Protein AF-A0A8S3B3F8-F1 (afdb_monomer_lite)

Structure (mmCIF, N/CA/C/O backbone):
data_AF-A0A8S3B3F8-F1
#
_entry.id   AF-A0A8S3B3F8-F1
#
loop_
_atom_site.group_PDB
_atom_site.id
_atom_site.type_symbol
_atom_site.label_atom_id
_atom_site.label_alt_id
_atom_site.label_comp_id
_atom_site.label_asym_id
_atom_site.label_entity_id
_atom_site.label_seq_id
_atom_site.pdbx_PDB_ins_code
_atom_site.Cartn_x
_atom_site.Cartn_y
_atom_site.Cartn_z
_atom_site.occupancy
_atom_site.B_iso_or_equiv
_atom_site.auth_seq_id
_atom_site.auth_comp_id
_atom_site.auth_asym_id
_atom_site.auth_atom_id
_atom_site.pdbx_PDB_model_num
ATOM 1 N N . MET A 1 1 ? 8.772 -8.583 -8.539 1.00 70.56 1 MET A N 1
ATOM 2 C CA . MET A 1 1 ? 7.381 -8.125 -8.765 1.00 70.56 1 MET A CA 1
ATOM 3 C C . MET A 1 1 ? 6.404 -8.722 -7.754 1.00 70.56 1 MET A C 1
ATOM 5 O O . M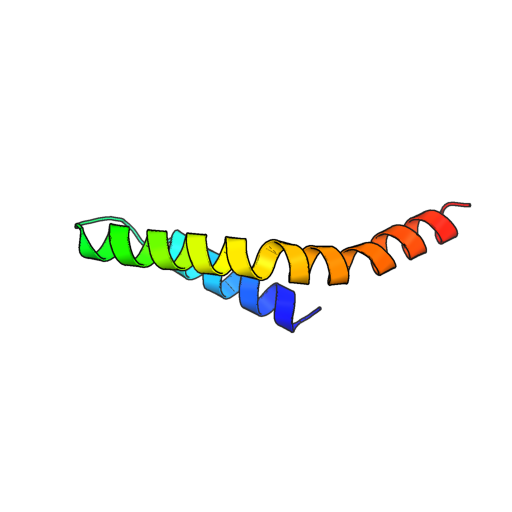ET A 1 1 ? 5.771 -7.944 -7.060 1.00 70.56 1 MET A O 1
ATOM 9 N N . ASN A 1 2 ? 6.344 -10.050 -7.574 1.00 83.12 2 ASN A N 1
ATOM 10 C CA . ASN A 1 2 ? 5.472 -10.681 -6.561 1.00 83.12 2 ASN A CA 1
ATOM 11 C C . ASN A 1 2 ? 5.692 -10.158 -5.131 1.00 83.12 2 ASN A C 1
ATOM 13 O O . ASN A 1 2 ? 4.734 -10.009 -4.389 1.00 83.12 2 ASN A O 1
ATOM 17 N N . GLU A 1 3 ? 6.931 -9.830 -4.759 1.00 86.69 3 GLU A N 1
ATOM 18 C CA . GLU A 1 3 ? 7.242 -9.241 -3.447 1.00 86.69 3 GLU A CA 1
ATOM 19 C C . GLU A 1 3 ? 6.691 -7.821 -3.273 1.00 86.69 3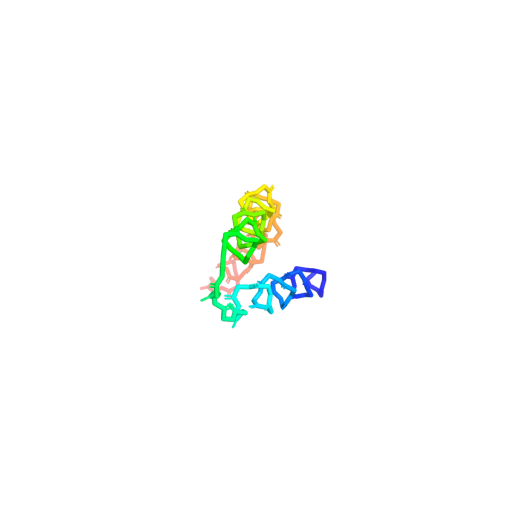 GLU A C 1
ATOM 21 O O . GLU A 1 3 ? 6.250 -7.468 -2.186 1.00 86.69 3 GLU A O 1
ATOM 26 N N . VAL A 1 4 ? 6.694 -7.014 -4.340 1.00 88.50 4 VAL A N 1
ATOM 27 C CA . VAL A 1 4 ? 6.118 -5.660 -4.319 1.00 88.50 4 VAL A CA 1
ATOM 28 C C . VAL A 1 4 ? 4.603 -5.758 -4.194 1.00 88.50 4 VAL A C 1
ATOM 30 O O . VAL A 1 4 ? 4.023 -5.081 -3.359 1.00 88.50 4 VAL A O 1
ATOM 33 N N . ILE A 1 5 ? 3.973 -6.655 -4.957 1.00 89.62 5 ILE A N 1
ATOM 34 C CA . ILE A 1 5 ? 2.526 -6.894 -4.879 1.00 89.62 5 ILE A CA 1
ATOM 35 C C . ILE A 1 5 ? 2.140 -7.388 -3.479 1.00 89.62 5 ILE A C 1
ATOM 37 O O . ILE A 1 5 ? 1.262 -6.811 -2.852 1.00 89.62 5 ILE A O 1
ATOM 41 N N . ALA A 1 6 ? 2.857 -8.377 -2.938 1.00 93.38 6 ALA A N 1
ATOM 42 C CA . ALA A 1 6 ? 2.609 -8.879 -1.587 1.00 93.38 6 ALA A CA 1
ATOM 43 C C . ALA A 1 6 ? 2.797 -7.800 -0.505 1.00 93.38 6 ALA A C 1
ATOM 45 O O . ALA A 1 6 ? 2.066 -7.789 0.483 1.00 93.38 6 ALA A O 1
ATOM 46 N N . PHE A 1 7 ? 3.761 -6.891 -0.685 1.00 92.81 7 PHE A N 1
ATOM 47 C CA . PHE A 1 7 ? 3.956 -5.751 0.208 1.00 92.81 7 PHE A CA 1
ATOM 48 C C . PHE A 1 7 ? 2.788 -4.760 0.135 1.00 92.81 7 PHE A C 1
ATOM 50 O O . PHE A 1 7 ? 2.288 -4.332 1.172 1.00 92.81 7 PHE A O 1
ATOM 57 N N . ILE A 1 8 ? 2.324 -4.422 -1.071 1.00 92.50 8 ILE A N 1
ATOM 58 C CA . ILE A 1 8 ? 1.175 -3.528 -1.254 1.00 92.50 8 ILE A CA 1
ATOM 59 C C . ILE A 1 8 ? -0.096 -4.138 -0.647 1.00 92.50 8 ILE A C 1
ATOM 61 O O . ILE A 1 8 ? -0.791 -3.441 0.090 1.00 92.50 8 ILE A O 1
ATOM 65 N N . ASP A 1 9 ? -0.346 -5.434 -0.850 1.00 94.88 9 ASP A N 1
ATOM 66 C CA . ASP A 1 9 ? -1.490 -6.140 -0.257 1.00 94.88 9 ASP A CA 1
ATOM 67 C C . ASP A 1 9 ? -1.463 -6.120 1.286 1.00 94.88 9 ASP A C 1
ATOM 69 O O . ASP A 1 9 ? -2.509 -6.059 1.938 1.00 94.88 9 ASP A O 1
ATOM 73 N N . ASP A 1 10 ? -0.277 -6.200 1.902 1.00 94.50 10 ASP A N 1
ATOM 74 C CA . ASP A 1 10 ? -0.124 -6.092 3.360 1.00 94.50 10 ASP A CA 1
ATOM 75 C C . ASP A 1 10 ? -0.441 -4.675 3.858 1.00 94.50 10 ASP A C 1
ATOM 77 O O . ASP A 1 10 ? -1.218 -4.497 4.803 1.00 94.50 10 ASP A O 1
ATOM 81 N N . ILE A 1 11 ? 0.105 -3.657 3.186 1.00 95.12 11 ILE A N 1
ATOM 82 C CA . ILE A 1 11 ? -0.163 -2.252 3.508 1.00 95.12 11 ILE A CA 1
ATOM 83 C C . ILE A 1 11 ? -1.653 -1.933 3.350 1.00 95.12 11 ILE A C 1
ATOM 85 O O . ILE A 1 11 ? -2.236 -1.318 4.244 1.00 95.12 11 ILE A O 1
ATOM 89 N N . GLU A 1 12 ? -2.302 -2.397 2.280 1.00 95.06 12 GLU A N 1
ATOM 90 C CA . GLU A 1 12 ? -3.738 -2.202 2.059 1.00 95.06 12 GLU A CA 1
ATOM 91 C C . GLU A 1 12 ? -4.567 -2.786 3.211 1.00 95.06 12 GLU A C 1
ATOM 93 O O . GLU A 1 12 ? -5.420 -2.099 3.778 1.00 95.06 12 GLU A O 1
ATOM 98 N N . LYS A 1 13 ? -4.265 -4.018 3.644 1.00 94.38 13 LYS A N 1
ATOM 99 C CA . LYS A 1 13 ? -4.945 -4.646 4.789 1.00 94.38 13 LYS A CA 1
ATOM 100 C C . LYS A 1 13 ? -4.772 -3.832 6.066 1.00 94.38 13 LYS A C 1
ATOM 102 O O . LYS A 1 13 ? -5.752 -3.612 6.779 1.00 94.38 13 LYS A O 1
ATOM 107 N N . ARG A 1 14 ? -3.556 -3.355 6.348 1.00 92.94 14 ARG A N 1
ATOM 108 C CA . ARG A 1 14 ? -3.257 -2.539 7.538 1.00 92.94 14 ARG A CA 1
ATOM 109 C C . ARG A 1 14 ? -3.998 -1.200 7.516 1.00 92.94 14 ARG A C 1
ATOM 111 O O . ARG A 1 14 ? -4.481 -0.772 8.561 1.00 92.94 14 ARG A O 1
ATOM 118 N N . LEU A 1 15 ? -4.123 -0.574 6.345 1.00 93.31 15 LEU A N 1
ATOM 119 C CA . LEU A 1 15 ? -4.819 0.705 6.164 1.00 93.31 15 LEU A CA 1
ATOM 120 C C . LEU A 1 15 ? -6.349 0.572 6.113 1.00 93.31 15 LEU A C 1
ATOM 122 O O . LEU A 1 15 ? -7.048 1.509 6.486 1.00 93.31 15 LEU A O 1
ATOM 126 N N . SER A 1 16 ? -6.879 -0.581 5.698 1.00 92.94 16 SER A N 1
ATOM 127 C CA . SER A 1 16 ? -8.326 -0.850 5.646 1.00 92.94 16 SER A CA 1
ATOM 128 C C . SER A 1 16 ? -8.980 -1.057 7.019 1.00 92.94 16 SER A C 1
ATOM 130 O O . SER A 1 16 ? -10.207 -1.143 7.122 1.00 92.94 16 SER A O 1
ATOM 132 N N . ARG A 1 17 ? -8.178 -1.172 8.085 1.00 89.19 17 ARG A N 1
ATOM 133 C CA . ARG A 1 17 ? -8.677 -1.460 9.429 1.00 89.19 17 ARG A CA 1
ATOM 134 C C . ARG A 1 17 ? -9.447 -0.245 9.978 1.00 89.19 17 ARG A C 1
ATOM 136 O O . ARG A 1 17 ? -8.926 0.868 9.928 1.00 89.19 17 ARG A O 1
ATOM 143 N N . PRO A 1 18 ? -10.667 -0.427 10.521 1.00 91.06 18 PRO A N 1
ATOM 144 C CA . PRO A 1 18 ? -11.432 0.675 11.097 1.00 91.06 18 PRO A CA 1
ATOM 145 C C . PRO A 1 18 ? -10.715 1.261 12.318 1.00 91.06 18 PRO A C 1
ATOM 147 O O . PRO A 1 18 ? -10.135 0.519 13.108 1.00 91.06 18 PRO A O 1
ATOM 150 N N . ILE A 1 19 ? -10.797 2.582 12.475 1.00 92.81 19 ILE A N 1
ATOM 151 C CA . ILE A 1 19 ? -10.136 3.328 13.551 1.00 92.81 19 ILE A CA 1
ATOM 152 C C . ILE A 1 19 ? -11.116 3.519 14.706 1.00 92.81 19 ILE A C 1
ATOM 154 O O . ILE A 1 19 ? -12.115 4.220 14.546 1.00 92.81 19 ILE A O 1
ATOM 158 N N . ASN A 1 20 ? -10.826 2.926 15.864 1.00 93.56 20 ASN A N 1
ATOM 159 C CA . ASN A 1 20 ? -11.675 3.014 17.056 1.00 93.56 20 ASN A CA 1
ATOM 160 C C . ASN A 1 20 ? -10.978 3.730 18.217 1.00 93.56 20 ASN A C 1
ATOM 162 O O . ASN A 1 20 ? -11.646 4.353 19.041 1.00 93.56 20 ASN A O 1
ATOM 166 N N . ASP A 1 21 ? -9.647 3.667 18.282 1.00 95.06 21 ASP A N 1
ATOM 167 C CA . ASP A 1 21 ? -8.859 4.274 19.351 1.00 95.06 21 ASP A CA 1
ATOM 168 C C . ASP A 1 21 ? -7.479 4.786 18.880 1.00 95.06 21 ASP A C 1
ATOM 170 O O . ASP A 1 21 ? -7.136 4.784 17.695 1.00 95.06 21 ASP A O 1
ATOM 174 N N . LEU A 1 22 ? -6.678 5.280 19.831 1.00 95.25 22 LEU A N 1
ATOM 175 C CA . LEU A 1 22 ? -5.325 5.782 19.572 1.00 95.25 22 LEU A CA 1
ATOM 176 C C . LEU A 1 22 ? -4.323 4.676 19.194 1.00 95.25 22 LEU A C 1
ATOM 178 O O . LEU A 1 22 ? -3.290 4.982 18.596 1.00 95.25 22 LEU A O 1
ATOM 182 N N . GLU A 1 23 ? -4.576 3.415 19.556 1.00 93.56 23 GLU A N 1
ATOM 183 C CA . GLU A 1 23 ? -3.748 2.281 19.133 1.00 93.56 23 GLU A CA 1
ATOM 184 C C . GLU A 1 23 ? -3.917 2.050 17.632 1.00 93.56 23 GLU A C 1
ATOM 186 O O . GLU A 1 23 ? -2.921 1.944 16.917 1.00 93.56 23 GLU A O 1
ATOM 191 N N . ASP A 1 24 ? -5.155 2.083 17.136 1.00 93.06 24 ASP A N 1
ATOM 192 C CA . ASP A 1 24 ? -5.441 1.962 15.705 1.00 93.06 24 ASP A CA 1
ATOM 193 C C . ASP A 1 24 ? -4.745 3.073 14.898 1.00 93.06 24 ASP A C 1
ATOM 195 O O . ASP A 1 24 ? -4.100 2.798 13.882 1.00 93.06 24 ASP A O 1
ATOM 199 N N . ILE A 1 25 ? -4.777 4.320 15.391 1.00 93.81 25 ILE A N 1
ATOM 200 C CA . ILE A 1 25 ? -4.046 5.440 14.771 1.00 93.81 25 ILE A CA 1
ATOM 201 C C . ILE A 1 25 ? -2.543 5.150 14.722 1.00 93.81 25 ILE A C 1
ATOM 203 O O . ILE A 1 25 ? -1.903 5.370 13.693 1.00 93.81 25 ILE A O 1
ATOM 207 N N . ARG A 1 26 ? -1.963 4.627 15.809 1.00 94.88 26 ARG A N 1
ATOM 208 C CA . ARG A 1 26 ? -0.534 4.296 15.861 1.00 94.88 26 ARG A CA 1
ATOM 209 C C . ARG A 1 26 ? -0.170 3.224 14.838 1.00 94.88 26 ARG A C 1
ATOM 211 O O . ARG A 1 26 ? 0.830 3.372 14.140 1.00 94.88 26 ARG A O 1
ATOM 218 N N . LEU A 1 27 ? -0.980 2.173 14.724 1.00 93.25 27 LEU A N 1
ATOM 219 C CA . LEU A 1 27 ? -0.763 1.088 13.765 1.00 93.25 27 LEU A CA 1
ATOM 220 C C . LEU A 1 27 ? -0.806 1.591 12.318 1.00 93.25 27 LEU A C 1
ATOM 222 O O . LEU A 1 27 ? 0.050 1.211 11.514 1.00 93.25 27 LEU A O 1
ATOM 226 N N . ILE A 1 28 ? -1.742 2.491 12.007 1.00 94.81 28 ILE A N 1
ATOM 227 C CA . ILE A 1 28 ? -1.835 3.142 10.695 1.00 94.81 28 ILE A CA 1
ATOM 228 C C . ILE A 1 28 ? -0.616 4.030 10.439 1.00 94.81 28 ILE A C 1
ATOM 230 O O . ILE A 1 28 ? -0.021 3.951 9.368 1.00 94.81 28 ILE A O 1
ATOM 234 N N . MET A 1 29 ? -0.188 4.833 11.417 1.00 95.31 29 MET A N 1
ATOM 235 C CA . MET A 1 29 ? 1.003 5.679 11.270 1.00 95.31 29 MET A CA 1
ATOM 236 C C . MET A 1 29 ? 2.268 4.858 10.994 1.00 95.31 29 MET A C 1
ATOM 238 O O . MET A 1 29 ? 3.091 5.269 10.178 1.00 95.31 29 MET A O 1
ATOM 242 N N . ILE A 1 30 ? 2.413 3.692 11.630 1.00 95.38 30 ILE A N 1
ATOM 243 C CA . ILE A 1 30 ? 3.518 2.767 11.348 1.00 95.38 30 ILE A CA 1
ATOM 244 C C . ILE A 1 30 ? 3.398 2.222 9.920 1.00 95.38 30 ILE A C 1
ATOM 246 O O . ILE A 1 30 ? 4.381 2.243 9.193 1.00 95.38 30 ILE A O 1
ATOM 250 N N . ALA A 1 31 ? 2.205 1.807 9.482 1.00 95.06 31 ALA A N 1
ATOM 251 C CA . ALA A 1 31 ? 1.998 1.310 8.118 1.00 95.06 31 ALA A CA 1
ATOM 252 C C . ALA A 1 31 ? 2.340 2.361 7.052 1.00 95.06 31 ALA A C 1
ATOM 254 O O . ALA A 1 31 ? 3.009 2.058 6.068 1.00 95.06 31 ALA A O 1
ATOM 255 N N . ILE A 1 32 ? 1.941 3.615 7.273 1.00 95.00 32 ILE A N 1
ATOM 256 C CA . ILE A 1 32 ? 2.265 4.726 6.371 1.00 95.00 32 ILE A CA 1
ATOM 257 C C . ILE A 1 32 ? 3.773 4.989 6.352 1.00 95.00 32 ILE A C 1
ATOM 259 O O . ILE A 1 32 ? 4.333 5.245 5.287 1.00 95.00 32 ILE A O 1
ATOM 263 N N . LYS A 1 33 ? 4.442 4.918 7.507 1.00 96.25 33 LYS A N 1
ATOM 264 C CA . LYS A 1 33 ? 5.897 5.067 7.575 1.00 96.25 33 LYS A CA 1
ATOM 265 C C . LYS A 1 33 ? 6.605 3.953 6.802 1.00 96.25 33 LYS A C 1
ATOM 267 O O . LYS A 1 33 ? 7.451 4.254 5.968 1.00 96.25 33 LYS A O 1
ATOM 272 N N . ASP A 1 34 ? 6.204 2.702 7.015 1.00 95.25 34 ASP A N 1
ATOM 273 C CA . ASP A 1 34 ? 6.764 1.547 6.307 1.00 95.25 34 ASP A CA 1
ATOM 274 C C . ASP A 1 34 ? 6.585 1.683 4.785 1.00 95.25 34 ASP A C 1
ATOM 276 O O . ASP A 1 34 ? 7.500 1.363 4.023 1.00 95.25 34 ASP A O 1
ATOM 280 N N . LEU A 1 35 ? 5.429 2.187 4.332 1.00 95.00 35 LEU A N 1
ATOM 281 C CA . LEU A 1 35 ? 5.170 2.472 2.920 1.00 95.00 35 LEU A CA 1
ATOM 282 C C . LEU A 1 35 ? 6.140 3.526 2.370 1.00 95.00 35 LEU A C 1
ATOM 284 O O . LEU A 1 35 ? 6.752 3.299 1.330 1.00 95.00 35 LEU A O 1
ATOM 288 N N . ARG A 1 36 ? 6.317 4.648 3.079 1.00 95.44 36 ARG A N 1
ATOM 289 C CA . ARG A 1 36 ? 7.234 5.728 2.676 1.00 95.44 36 ARG A CA 1
ATOM 290 C C . ARG A 1 36 ? 8.689 5.277 2.621 1.00 95.44 36 ARG A C 1
ATOM 292 O O . ARG A 1 36 ? 9.386 5.594 1.66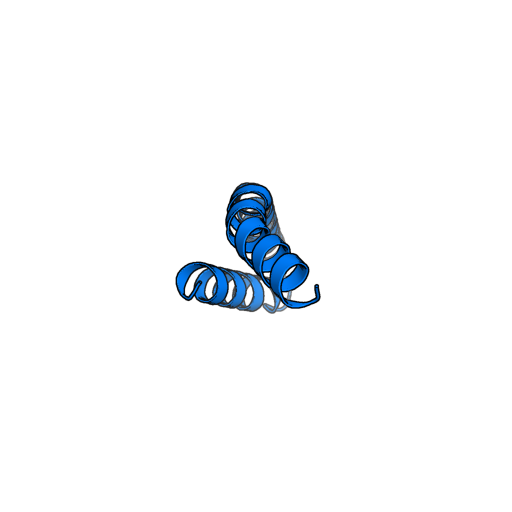4 1.00 95.44 36 ARG A O 1
ATOM 299 N N . ASP A 1 37 ? 9.129 4.486 3.593 1.00 95.12 37 ASP A N 1
ATOM 300 C CA . ASP A 1 37 ? 10.500 3.968 3.632 1.00 95.12 37 ASP A CA 1
ATOM 301 C C . ASP A 1 37 ? 10.777 2.997 2.461 1.00 95.12 37 ASP A C 1
ATOM 303 O O . ASP A 1 37 ? 11.916 2.865 2.008 1.00 95.12 37 ASP A O 1
ATOM 307 N N . ASN A 1 38 ? 9.739 2.337 1.930 1.00 93.81 38 ASN A N 1
ATOM 308 C CA . ASN A 1 38 ? 9.841 1.414 0.796 1.00 93.81 38 ASN A CA 1
ATOM 309 C C . ASN A 1 38 ? 9.528 2.044 -0.572 1.00 93.81 38 ASN A C 1
ATOM 311 O O . ASN A 1 38 ? 9.804 1.403 -1.586 1.00 93.81 38 ASN A O 1
ATOM 315 N N . GLU A 1 39 ? 9.008 3.273 -0.617 1.00 91.50 39 GLU A N 1
ATOM 316 C CA . GLU A 1 39 ? 8.584 3.980 -1.838 1.00 91.50 39 GLU A CA 1
ATOM 317 C C . GLU A 1 39 ? 9.710 4.017 -2.883 1.00 91.50 39 GLU A C 1
ATOM 319 O O . GLU A 1 39 ? 9.554 3.499 -3.986 1.00 91.50 39 GLU A O 1
ATOM 324 N N . ILE A 1 40 ? 10.903 4.473 -2.487 1.00 91.75 40 ILE A N 1
ATOM 325 C CA . ILE A 1 40 ? 12.077 4.568 -3.375 1.00 91.75 40 ILE A CA 1
ATOM 326 C C . ILE A 1 40 ? 12.474 3.193 -3.932 1.00 91.75 40 ILE A C 1
ATOM 328 O O . ILE A 1 40 ? 12.835 3.060 -5.101 1.00 91.75 40 ILE A O 1
ATOM 332 N N . ARG A 1 41 ? 12.414 2.144 -3.102 1.00 92.12 41 ARG A N 1
ATOM 333 C CA . ARG A 1 41 ? 12.756 0.776 -3.521 1.00 92.12 41 ARG A CA 1
ATOM 334 C C . ARG A 1 41 ? 11.771 0.254 -4.564 1.00 92.12 41 ARG A C 1
ATOM 336 O O . ARG A 1 41 ? 12.189 -0.427 -5.500 1.00 92.12 41 ARG A O 1
ATOM 343 N N . ILE A 1 42 ? 10.486 0.550 -4.387 1.00 90.88 42 ILE A N 1
ATOM 344 C CA . ILE A 1 42 ? 9.426 0.145 -5.310 1.00 90.88 42 ILE A CA 1
ATOM 345 C C . ILE A 1 42 ? 9.579 0.890 -6.638 1.00 90.88 42 ILE A C 1
ATOM 347 O O . ILE A 1 42 ? 9.622 0.231 -7.677 1.00 90.88 42 ILE A O 1
ATOM 351 N N . ASP A 1 43 ? 9.780 2.206 -6.611 1.00 90.62 43 ASP A N 1
ATOM 352 C CA . ASP A 1 43 ? 9.983 3.016 -7.818 1.00 90.62 43 ASP A CA 1
ATOM 353 C C . ASP A 1 43 ? 11.182 2.533 -8.643 1.00 90.62 43 ASP A C 1
ATOM 355 O O . ASP A 1 43 ? 11.064 2.300 -9.847 1.00 90.62 43 ASP A O 1
ATOM 359 N N . MET A 1 44 ? 12.321 2.263 -7.994 1.00 89.56 44 MET A N 1
ATOM 360 C CA . MET A 1 44 ? 13.499 1.707 -8.674 1.00 89.56 44 MET A CA 1
ATOM 361 C C . MET A 1 44 ? 13.230 0.346 -9.330 1.00 89.56 44 MET A C 1
ATOM 363 O O . MET A 1 44 ? 13.899 -0.012 -10.296 1.00 89.56 44 MET A O 1
ATOM 367 N N . SER A 1 45 ? 12.274 -0.432 -8.816 1.00 88.56 45 SER A N 1
ATOM 368 C CA . SER A 1 45 ? 11.907 -1.725 -9.403 1.00 88.56 45 SER A CA 1
ATOM 369 C C . SER A 1 45 ? 10.974 -1.601 -10.612 1.00 88.56 45 SER A C 1
ATOM 371 O O . SER A 1 45 ? 10.946 -2.505 -11.448 1.00 88.56 45 SER A O 1
ATOM 373 N 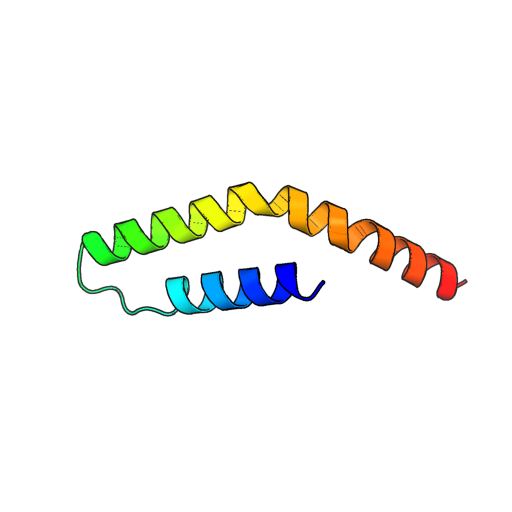N . ILE A 1 46 ? 10.227 -0.498 -10.711 1.00 88.50 46 ILE A N 1
ATOM 3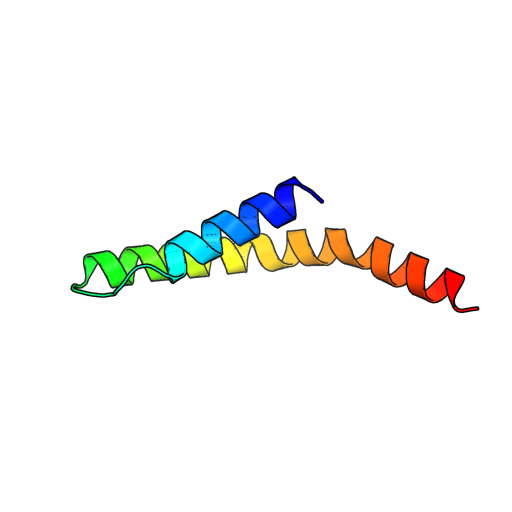74 C CA . ILE A 1 46 ? 9.260 -0.231 -11.782 1.00 88.50 46 ILE A CA 1
ATOM 375 C C . ILE A 1 46 ? 9.928 0.506 -12.951 1.00 88.50 46 ILE A C 1
ATOM 377 O O . ILE A 1 46 ? 9.648 0.185 -14.104 1.00 88.50 46 ILE A O 1
ATOM 381 N N . MET A 1 47 ? 10.877 1.402 -12.672 1.00 89.94 47 MET A N 1
ATOM 382 C CA . MET A 1 47 ? 11.572 2.219 -13.676 1.00 89.94 47 MET A CA 1
ATOM 383 C C . MET A 1 47 ? 12.124 1.423 -14.883 1.00 89.94 47 MET A C 1
ATOM 385 O O . MET A 1 47 ? 11.820 1.796 -16.016 1.00 89.94 47 MET A O 1
ATOM 389 N N . PRO A 1 48 ? 12.823 0.278 -14.724 1.00 89.00 48 PRO A N 1
ATOM 390 C CA . PRO A 1 48 ? 13.314 -0.490 -15.876 1.00 89.00 48 PRO A CA 1
ATOM 391 C C . PRO A 1 48 ? 12.192 -1.082 -16.745 1.00 89.00 48 PRO A C 1
ATOM 393 O O . PRO A 1 48 ? 12.376 -1.319 -17.942 1.00 89.00 48 PRO A O 1
ATOM 396 N N . ILE A 1 49 ? 11.028 -1.354 -16.146 1.00 89.25 49 ILE A N 1
ATOM 397 C CA . ILE A 1 49 ? 9.848 -1.869 -16.850 1.00 89.25 49 ILE A CA 1
ATOM 398 C C . ILE A 1 49 ? 9.247 -0.753 -17.702 1.00 89.25 49 ILE A C 1
ATOM 400 O O . ILE A 1 49 ? 8.961 -0.979 -18.876 1.00 89.25 49 ILE A O 1
ATOM 404 N N . GLU A 1 50 ? 9.101 0.446 -17.140 1.00 89.44 50 GLU A N 1
ATOM 405 C CA . GLU A 1 50 ? 8.609 1.628 -17.857 1.00 89.44 50 GLU A CA 1
ATOM 406 C C . GLU A 1 50 ? 9.526 2.010 -19.024 1.00 89.44 50 GLU A C 1
ATOM 408 O O . GLU A 1 50 ? 9.048 2.246 -20.137 1.00 89.44 50 GLU A O 1
ATOM 413 N N . GLU A 1 51 ? 10.845 1.991 -18.808 1.00 90.56 51 GLU A N 1
ATOM 414 C CA . GLU A 1 51 ? 11.839 2.219 -19.861 1.00 90.56 51 GLU A CA 1
ATOM 415 C C . GLU A 1 51 ? 11.716 1.172 -20.976 1.00 90.56 51 GLU A C 1
ATOM 417 O O . GLU A 1 51 ? 11.623 1.526 -22.151 1.00 90.56 51 GLU A O 1
ATOM 422 N N . SER A 1 52 ? 11.620 -0.115 -20.625 1.00 89.38 52 SER A N 1
ATOM 423 C CA . SER A 1 52 ? 11.466 -1.200 -21.606 1.00 89.38 52 SER A CA 1
ATOM 424 C C . SER A 1 52 ? 10.164 -1.087 -22.408 1.00 89.38 52 SER A C 1
ATOM 426 O O . SER A 1 52 ? 10.165 -1.297 -23.621 1.00 89.38 52 SER A O 1
ATOM 428 N N . TYR A 1 53 ? 9.053 -0.724 -21.759 1.00 89.44 53 TYR A N 1
ATOM 429 C CA . TYR A 1 53 ? 7.779 -0.469 -22.440 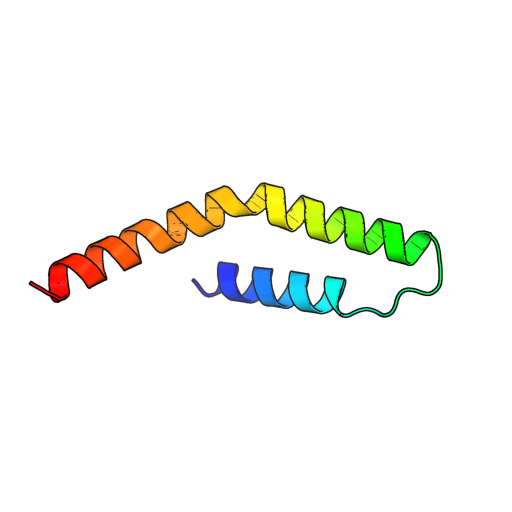1.00 89.44 53 TYR A CA 1
ATOM 430 C C . TYR A 1 53 ? 7.866 0.727 -23.386 1.00 89.44 53 TYR A C 1
ATOM 432 O O . TYR A 1 53 ? 7.340 0.664 -24.496 1.00 89.44 53 TYR A O 1
ATOM 440 N N . THR A 1 54 ? 8.561 1.786 -22.976 1.00 92.19 54 THR A N 1
ATOM 441 C CA . THR A 1 54 ? 8.797 2.963 -23.819 1.00 92.19 54 THR A CA 1
ATOM 442 C C . THR A 1 54 ? 9.624 2.594 -25.052 1.00 92.19 54 THR A C 1
ATOM 444 O O . THR A 1 54 ? 9.301 3.027 -26.154 1.00 92.19 54 THR A O 1
ATOM 447 N N . MET A 1 55 ? 10.641 1.737 -24.903 1.00 89.62 55 MET A N 1
ATOM 448 C CA . MET A 1 55 ? 11.455 1.251 -26.026 1.00 89.62 55 MET A CA 1
ATOM 449 C C . MET A 1 55 ? 10.684 0.346 -26.997 1.00 89.62 55 MET A C 1
ATOM 451 O O . MET A 1 55 ? 11.007 0.332 -28.178 1.00 89.62 55 MET A O 1
ATOM 455 N N . LEU A 1 56 ? 9.681 -0.403 -26.524 1.00 84.94 56 LEU A N 1
ATOM 456 C CA . LEU A 1 56 ? 8.813 -1.240 -27.368 1.00 84.94 56 LEU A CA 1
ATOM 457 C C . LEU A 1 56 ? 7.743 -0.443 -28.131 1.00 84.94 56 LEU A C 1
ATOM 459 O O . LEU A 1 56 ? 7.162 -0.964 -29.080 1.00 84.94 56 LEU A O 1
ATOM 463 N N . GLN A 1 57 ? 7.441 0.784 -27.699 1.00 68.50 57 GLN A N 1
ATOM 464 C CA . GLN A 1 57 ? 6.502 1.689 -28.374 1.00 68.50 57 GLN A CA 1
ATOM 465 C C . GLN A 1 57 ? 7.168 2.551 -29.466 1.00 68.50 57 GLN A C 1
ATOM 467 O O . GLN A 1 57 ? 6.520 3.443 -30.016 1.00 68.50 57 GLN A O 1
ATOM 472 N N . VAL A 1 58 ? 8.435 2.266 -29.791 1.00 53.59 58 VAL A N 1
ATOM 473 C CA . VAL A 1 58 ? 9.188 2.795 -30.942 1.00 53.59 58 VAL A CA 1
ATOM 474 C C . VAL A 1 58 ? 9.288 1.717 -32.015 1.00 53.59 58 VAL A C 1
ATOM 476 O O . VAL A 1 58 ? 9.099 2.066 -33.201 1.00 53.59 58 VAL A O 1
#

Radius of gyration: 15.55 Å; chains: 1; bounding box: 25×16×50 Å

Foldseek 3Di:
DVVVVVLVVVLCVLCPDDDDDPVSVVSNVVSVVVCVVCVVVVCVVCVVVVVVVVVVVD

pLDDT: mean 90.72, std 7.01, range [53.59, 96.25]

Sequence (58 aa):
MNEVIAFIDDIEKRLSRPINDLEDIRLIMIAIKDLRDNEIRIDMSIMPIEESYTMLQV

Secondary structure (DSSP, 8-state):
-HHHHHHHHHHHHHHTS---SHHHHHHHHHHHHHHHHHHHHHHHHHHHHHHHHHHHT-

Organism: NCBI:txid392030